Protein AF-A0A4R8XLD3-F1 (afdb_monomer)

pLDDT: mean 87.15, std 8.54, range [56.62, 96.06]

Organism: NCBI:txid1259262

Sequence (57 aa):
MSASDKIKNATEEAVGKAKESVGKMTDNERLEAEGKADQTKANLKQAGENVKDALTD

Structure (mmCIF, N/CA/C/O backbone):
data_AF-A0A4R8XLD3-F1
#
_entry.id   AF-A0A4R8XLD3-F1
#
loop_
_atom_site.group_PDB
_atom_site.id
_atom_site.type_symbol
_atom_site.label_atom_id
_atom_site.label_alt_id
_atom_site.label_comp_id
_atom_site.label_asym_id
_atom_site.label_entity_id
_atom_site.label_seq_id
_atom_site.pdbx_PDB_ins_code
_atom_site.Cartn_x
_atom_site.Cartn_y
_atom_site.Cartn_z
_atom_site.occupancy
_atom_site.B_iso_or_equiv
_atom_site.auth_seq_id
_atom_site.auth_comp_id
_atom_site.auth_asym_id
_atom_site.auth_atom_id
_atom_site.pdbx_PDB_model_num
ATOM 1 N N . MET A 1 1 ? 15.276 -3.534 -12.769 1.00 57.88 1 MET A N 1
ATOM 2 C CA . MET A 1 1 ? 14.502 -3.790 -11.527 1.00 57.88 1 MET A CA 1
ATOM 3 C C . MET A 1 1 ? 14.473 -5.275 -11.194 1.00 57.88 1 MET A C 1
ATOM 5 O O . MET A 1 1 ? 14.271 -6.078 -12.100 1.00 57.88 1 MET A O 1
ATOM 9 N N . SER A 1 2 ? 14.681 -5.645 -9.927 1.00 73.19 2 SER A N 1
ATOM 10 C CA . SER A 1 2 ? 14.716 -7.044 -9.467 1.00 73.19 2 SER A CA 1
ATOM 11 C C . SER A 1 2 ? 13.308 -7.615 -9.256 1.00 73.19 2 SER A C 1
ATOM 13 O O . SER A 1 2 ? 12.386 -6.889 -8.890 1.00 73.19 2 SER A O 1
ATOM 15 N N . ALA A 1 3 ? 13.128 -8.929 -9.441 1.00 74.38 3 ALA A N 1
ATOM 16 C CA . ALA A 1 3 ? 11.841 -9.612 -9.226 1.00 74.38 3 ALA A CA 1
ATOM 17 C C . ALA A 1 3 ? 11.267 -9.382 -7.813 1.00 74.38 3 ALA A C 1
ATOM 19 O O . ALA A 1 3 ? 10.053 -9.282 -7.641 1.00 74.38 3 ALA A O 1
ATOM 20 N N . SER A 1 4 ? 12.148 -9.223 -6.823 1.00 75.50 4 SER A N 1
ATOM 21 C CA . SER A 1 4 ? 11.790 -8.921 -5.438 1.00 75.50 4 SER A CA 1
ATOM 22 C C . SER A 1 4 ? 11.053 -7.588 -5.277 1.00 75.50 4 SER A C 1
ATOM 24 O O . SER A 1 4 ? 10.112 -7.535 -4.493 1.00 75.50 4 SER A O 1
ATOM 26 N N . ASP A 1 5 ? 1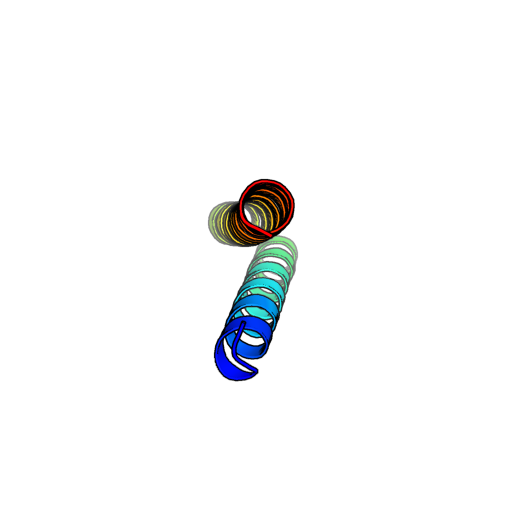1.417 -6.540 -6.027 1.00 75.69 5 ASP A N 1
ATOM 27 C CA . ASP A 1 5 ? 10.759 -5.226 -5.929 1.00 75.69 5 ASP A CA 1
ATOM 28 C C . ASP A 1 5 ? 9.355 -5.255 -6.538 1.00 75.69 5 ASP A C 1
ATOM 30 O O . ASP A 1 5 ? 8.404 -4.755 -5.937 1.00 75.69 5 ASP A O 1
ATOM 34 N N . LYS A 1 6 ? 9.188 -5.939 -7.679 1.00 71.62 6 LYS A N 1
ATOM 35 C CA . LYS A 1 6 ? 7.863 -6.148 -8.288 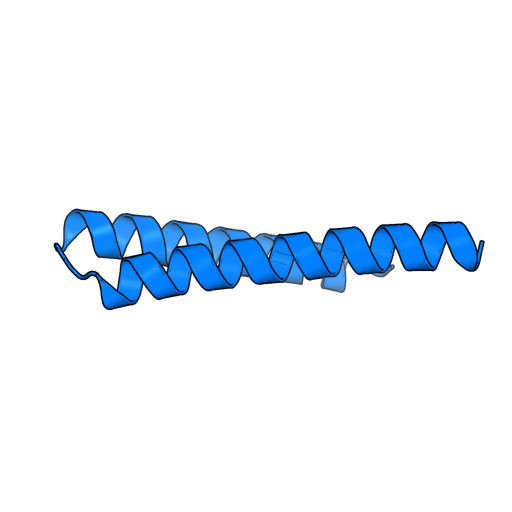1.00 71.62 6 LYS A CA 1
ATOM 36 C C . LYS A 1 6 ? 6.927 -6.925 -7.362 1.00 71.62 6 LYS A C 1
ATOM 38 O O . LYS A 1 6 ? 5.762 -6.560 -7.226 1.00 71.62 6 LYS A O 1
ATOM 43 N N . ILE A 1 7 ? 7.435 -7.971 -6.708 1.00 81.31 7 ILE A N 1
ATOM 44 C CA . ILE A 1 7 ? 6.666 -8.758 -5.733 1.00 81.31 7 ILE A CA 1
ATOM 45 C C . ILE A 1 7 ? 6.286 -7.902 -4.522 1.00 81.31 7 ILE A C 1
ATOM 47 O O . ILE A 1 7 ? 5.152 -7.982 -4.050 1.00 81.31 7 ILE A O 1
ATOM 51 N N . LYS A 1 8 ? 7.204 -7.064 -4.029 1.00 80.19 8 LYS A N 1
ATOM 52 C CA . LYS A 1 8 ? 6.942 -6.182 -2.889 1.00 80.19 8 LYS A CA 1
ATOM 53 C C . LYS A 1 8 ? 5.835 -5.174 -3.192 1.00 80.19 8 LYS A C 1
ATOM 55 O O . LYS A 1 8 ? 4.897 -5.085 -2.407 1.00 80.19 8 LYS A O 1
ATOM 60 N N . ASN A 1 9 ? 5.882 -4.522 -4.355 1.00 78.75 9 ASN A N 1
ATOM 61 C CA . ASN A 1 9 ? 4.824 -3.603 -4.783 1.00 78.75 9 ASN A CA 1
ATOM 62 C C . ASN A 1 9 ? 3.471 -4.307 -4.924 1.00 78.75 9 ASN A C 1
ATOM 64 O O . ASN A 1 9 ? 2.475 -3.818 -4.399 1.00 78.75 9 ASN A O 1
ATOM 68 N N . ALA A 1 10 ? 3.433 -5.481 -5.562 1.00 83.44 10 ALA A N 1
ATOM 69 C CA . ALA A 1 10 ? 2.196 -6.253 -5.688 1.00 83.44 10 ALA A CA 1
ATOM 70 C C . ALA A 1 10 ? 1.630 -6.665 -4.315 1.00 83.44 10 ALA A C 1
ATOM 72 O O . ALA A 1 10 ? 0.416 -6.694 -4.114 1.00 83.44 10 ALA A O 1
ATOM 73 N N . THR A 1 11 ? 2.511 -6.955 -3.354 1.00 88.56 11 THR A N 1
ATOM 74 C CA . THR A 1 11 ? 2.122 -7.274 -1.976 1.00 88.56 11 THR A CA 1
ATOM 75 C C . THR A 1 11 ? 1.568 -6.042 -1.258 1.00 88.56 11 THR A C 1
ATOM 77 O O . THR A 1 11 ? 0.526 -6.143 -0.616 1.00 88.56 11 THR A O 1
ATOM 80 N N . GLU A 1 12 ? 2.206 -4.875 -1.388 1.00 84.69 12 GLU A N 1
ATOM 81 C CA . GLU A 1 12 ? 1.707 -3.610 -0.825 1.00 84.69 12 GLU A CA 1
ATOM 82 C C . GLU A 1 12 ? 0.339 -3.223 -1.419 1.00 84.69 12 GLU A C 1
ATOM 84 O O . GLU A 1 12 ? -0.568 -2.859 -0.669 1.00 84.69 12 GLU A O 1
ATOM 89 N N . GLU A 1 13 ? 0.129 -3.393 -2.730 1.00 85.44 13 GLU A N 1
ATOM 90 C CA . GLU A 1 13 ? -1.184 -3.185 -3.361 1.00 85.44 13 GLU A CA 1
ATOM 91 C C . GLU A 1 13 ? -2.251 -4.149 -2.826 1.00 85.44 13 GLU A C 1
ATOM 93 O O . GLU A 1 13 ? -3.383 -3.740 -2.547 1.00 85.44 13 GLU A O 1
ATOM 98 N N . ALA A 1 14 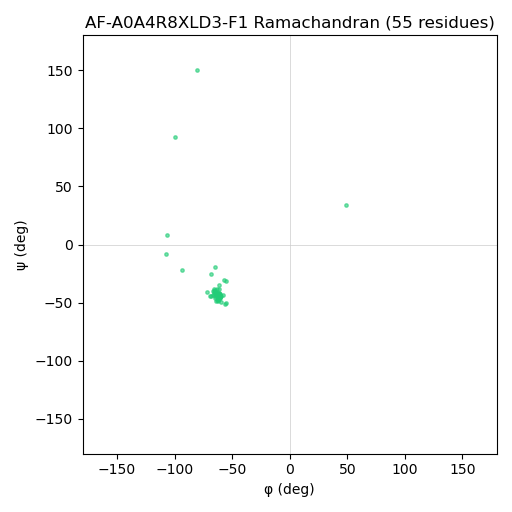? -1.908 -5.431 -2.674 1.00 91.62 14 ALA A N 1
ATOM 99 C CA . ALA A 1 14 ? -2.826 -6.438 -2.152 1.00 91.62 14 ALA A CA 1
ATOM 100 C C . ALA A 1 14 ? -3.222 -6.139 -0.697 1.00 91.62 14 ALA A C 1
ATOM 102 O O . ALA A 1 14 ? -4.401 -6.217 -0.348 1.00 91.62 14 ALA A O 1
ATOM 103 N N . VAL A 1 15 ? -2.257 -5.736 0.136 1.00 90.69 15 VAL A N 1
ATOM 104 C CA . VAL A 1 15 ? -2.496 -5.320 1.525 1.00 90.69 15 VAL A CA 1
ATOM 105 C C . VAL A 1 15 ? -3.363 -4.061 1.577 1.00 90.69 15 VAL A C 1
ATOM 107 O O . VAL A 1 15 ? -4.312 -4.017 2.359 1.00 90.69 15 VAL A O 1
ATOM 110 N N . GLY A 1 16 ? -3.108 -3.072 0.717 1.00 91.25 16 GLY A N 1
ATOM 111 C CA . GLY A 1 16 ? -3.927 -1.861 0.629 1.00 91.25 16 GLY A CA 1
ATOM 112 C C . GLY A 1 16 ? -5.383 -2.163 0.257 1.00 91.25 16 GLY A C 1
ATOM 113 O O . GLY A 1 16 ? -6.305 -1.677 0.910 1.00 91.25 16 GLY A O 1
ATOM 114 N N . LYS A 1 17 ? -5.618 -3.030 -0.738 1.00 92.88 17 LYS A N 1
ATOM 115 C CA . LYS A 1 17 ? -6.974 -3.490 -1.113 1.00 92.88 17 LYS A CA 1
ATOM 116 C C . LYS A 1 17 ? -7.661 -4.273 0.001 1.00 92.88 17 LYS A C 1
ATOM 118 O O . LYS A 1 17 ? -8.868 -4.123 0.201 1.00 92.88 17 LYS A O 1
ATOM 123 N N . ALA A 1 18 ? -6.906 -5.092 0.731 1.00 94.38 18 ALA A N 1
ATOM 124 C CA . ALA A 1 18 ? -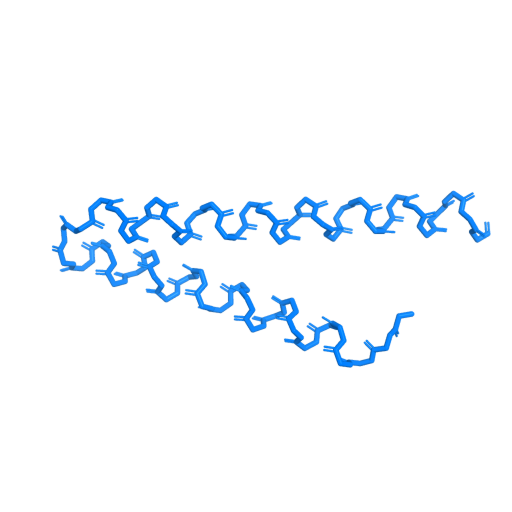7.427 -5.821 1.878 1.00 94.38 18 ALA A CA 1
ATOM 125 C C . ALA A 1 18 ? -7.860 -4.860 2.994 1.00 94.38 18 ALA A C 1
ATOM 127 O O . ALA A 1 18 ? -8.992 -4.963 3.461 1.00 94.38 18 ALA A O 1
ATOM 128 N N . LYS A 1 19 ? -7.021 -3.882 3.367 1.00 93.69 19 LYS A N 1
ATOM 129 C CA . LYS A 1 19 ? -7.380 -2.839 4.344 1.00 93.69 19 LYS A CA 1
ATOM 130 C C . LYS A 1 19 ? -8.608 -2.046 3.908 1.00 93.69 19 LYS A C 1
ATOM 132 O O . LYS A 1 19 ? -9.502 -1.842 4.720 1.00 93.69 19 LYS A O 1
ATOM 137 N N . GLU A 1 20 ? -8.688 -1.669 2.631 1.00 92.38 20 GLU A N 1
ATOM 138 C CA . GLU A 1 20 ? -9.847 -0.952 2.094 1.00 92.38 20 GLU A CA 1
ATOM 139 C C . GLU A 1 20 ? -11.134 -1.775 2.219 1.00 92.38 20 GLU A C 1
ATOM 141 O O . GLU A 1 20 ? -12.157 -1.283 2.692 1.00 92.38 20 GLU A O 1
ATOM 146 N N . SER A 1 21 ? -11.070 -3.048 1.830 1.00 94.69 21 SER A N 1
ATOM 147 C CA . SER A 1 21 ? -12.222 -3.953 1.862 1.00 94.69 21 SER A CA 1
ATOM 148 C C . SER A 1 21 ? -12.675 -4.246 3.291 1.00 94.69 21 SER A C 1
ATOM 150 O O . SER A 1 21 ? -13.868 -4.196 3.580 1.00 94.69 21 SER A O 1
ATOM 152 N N . VAL A 1 22 ? -11.729 -4.506 4.197 1.00 94.81 22 VAL A N 1
ATOM 153 C CA . VAL A 1 22 ? -12.016 -4.725 5.621 1.00 94.81 22 VAL A CA 1
ATOM 154 C C . VAL A 1 22 ? -12.560 -3.448 6.257 1.00 94.81 22 VAL A C 1
ATOM 156 O O . VAL A 1 22 ? -13.529 -3.520 7.007 1.00 94.81 22 VAL A O 1
ATOM 159 N N . GLY A 1 23 ? -11.995 -2.285 5.927 1.00 94.19 23 GLY A N 1
ATOM 160 C CA . GLY A 1 23 ? -12.483 -0.982 6.371 1.00 94.19 23 GLY A CA 1
ATOM 161 C C . GLY A 1 23 ? -13.940 -0.763 5.983 1.00 94.19 23 GLY A C 1
ATOM 162 O O . GLY A 1 23 ? -14.763 -0.529 6.859 1.00 94.19 23 GLY A O 1
ATOM 163 N N . LYS A 1 24 ? -14.286 -0.974 4.707 1.00 93.88 24 LYS A N 1
ATOM 164 C CA . LYS A 1 24 ? -15.676 -0.887 4.227 1.00 93.88 24 LYS A CA 1
ATOM 165 C C . LYS A 1 24 ? -16.607 -1.891 4.898 1.00 93.88 24 LYS A C 1
ATOM 167 O O . LYS A 1 24 ? -17.724 -1.544 5.250 1.00 93.88 24 LYS A O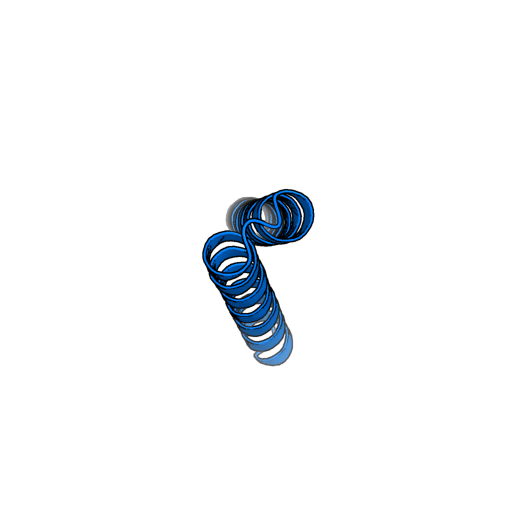 1
ATOM 172 N N . MET A 1 25 ? -16.166 -3.137 5.078 1.00 96.06 25 MET A N 1
ATOM 173 C CA . MET A 1 25 ? -16.986 -4.174 5.720 1.00 96.06 25 MET A CA 1
ATOM 174 C C . MET A 1 25 ? -17.227 -3.926 7.211 1.00 96.06 25 MET A C 1
ATOM 176 O O . MET A 1 25 ? -18.200 -4.437 7.756 1.00 96.06 25 MET A O 1
ATOM 180 N N . THR A 1 26 ? -16.331 -3.197 7.875 1.00 95.69 26 THR A N 1
ATOM 181 C CA . THR A 1 26 ? -16.395 -2.933 9.320 1.00 95.69 26 THR A CA 1
ATOM 182 C C . THR A 1 26 ? -16.801 -1.497 9.651 1.00 95.69 26 THR A C 1
ATOM 184 O O . THR A 1 26 ? -16.713 -1.116 10.816 1.00 95.69 26 THR A O 1
ATOM 187 N N . ASP A 1 27 ? -17.210 -0.701 8.651 1.00 95.31 27 ASP A N 1
ATOM 188 C CA . ASP A 1 27 ? -17.451 0.748 8.771 1.00 95.31 27 ASP A CA 1
ATOM 189 C C . ASP A 1 27 ? -16.281 1.494 9.453 1.00 95.31 27 ASP A C 1
ATOM 191 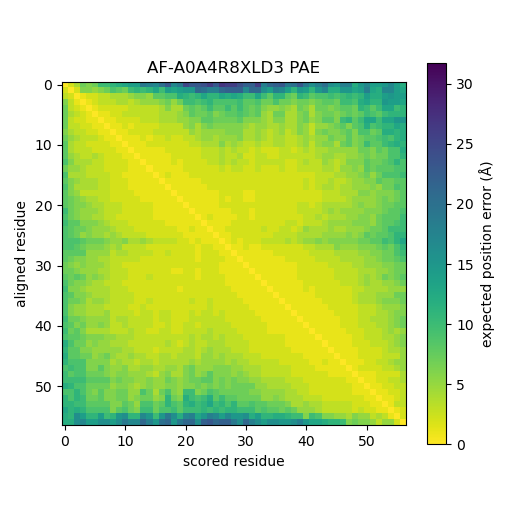O O . ASP A 1 27 ? -16.445 2.461 10.197 1.00 95.31 27 ASP A O 1
ATOM 195 N N . ASN A 1 28 ? -15.052 1.027 9.212 1.00 95.88 28 ASN A N 1
ATOM 196 C CA . ASN A 1 28 ? -13.836 1.609 9.760 1.00 95.88 28 ASN A CA 1
ATOM 197 C C . ASN A 1 28 ? -13.163 2.511 8.719 1.00 95.88 28 ASN A C 1
ATOM 199 O O . ASN A 1 28 ? -12.311 2.077 7.936 1.00 95.88 28 ASN A O 1
ATOM 203 N N . GLU A 1 29 ? -13.514 3.796 8.768 1.00 94.50 29 GLU A N 1
ATOM 204 C CA . GLU A 1 29 ? -12.995 4.831 7.865 1.00 94.50 29 GLU A CA 1
ATOM 205 C C . GLU A 1 29 ? -11.462 4.938 7.887 1.00 94.50 29 GLU A C 1
ATOM 207 O O . GLU A 1 29 ? -10.851 5.260 6.868 1.00 94.50 29 GLU A O 1
ATOM 212 N N . ARG A 1 30 ? -10.805 4.632 9.019 1.00 95.75 30 ARG A N 1
ATOM 213 C CA . ARG A 1 30 ? -9.334 4.677 9.107 1.00 95.75 30 ARG A CA 1
ATOM 214 C C . ARG A 1 30 ? -8.696 3.580 8.263 1.00 95.75 30 ARG A C 1
ATOM 216 O O . ARG A 1 30 ? -7.743 3.862 7.544 1.00 95.75 30 ARG A O 1
ATOM 223 N N . LEU A 1 31 ? -9.222 2.355 8.329 1.00 95.75 31 LEU A N 1
ATOM 224 C CA . LEU A 1 31 ? -8.735 1.238 7.513 1.00 95.75 31 LEU A CA 1
ATOM 225 C C . LEU A 1 31 ? -9.005 1.469 6.024 1.00 95.75 31 LEU A C 1
ATOM 227 O O . LEU A 1 31 ? -8.138 1.178 5.197 1.00 95.75 31 LEU A O 1
ATOM 231 N N . GLU A 1 32 ? -10.162 2.042 5.682 1.00 94.19 32 GLU A N 1
ATOM 232 C CA . GLU A 1 32 ? -10.456 2.415 4.298 1.00 94.19 32 GLU A CA 1
ATOM 233 C C . GLU A 1 32 ? -9.470 3.467 3.772 1.00 94.19 32 GLU A C 1
ATOM 235 O O . GLU A 1 32 ? -8.889 3.302 2.694 1.00 94.19 32 GLU A O 1
ATOM 240 N N . ALA A 1 33 ? -9.246 4.527 4.553 1.00 94.75 33 ALA A N 1
ATOM 241 C CA . ALA A 1 33 ? -8.336 5.606 4.197 1.00 94.75 33 ALA A CA 1
ATOM 242 C C . ALA A 1 33 ? -6.882 5.126 4.084 1.00 94.75 33 ALA A C 1
ATOM 244 O O . ALA A 1 33 ? -6.202 5.491 3.124 1.00 94.75 33 ALA A O 1
ATOM 245 N N . GLU A 1 34 ? -6.411 4.279 5.006 1.00 91.88 34 GLU A N 1
ATOM 246 C CA . GLU A 1 34 ? -5.082 3.664 4.910 1.00 91.88 34 GLU A CA 1
ATOM 247 C C . GLU A 1 34 ? -4.942 2.816 3.645 1.00 91.88 34 GLU A C 1
ATOM 249 O O . GLU A 1 34 ? -3.959 2.962 2.922 1.00 91.88 34 GLU A O 1
ATOM 254 N N . GLY A 1 35 ? -5.934 1.974 3.338 1.00 92.50 35 GLY A N 1
ATOM 255 C CA . GLY A 1 35 ? -5.911 1.134 2.142 1.00 92.50 35 GLY A CA 1
ATOM 256 C C . GLY A 1 35 ? -5.813 1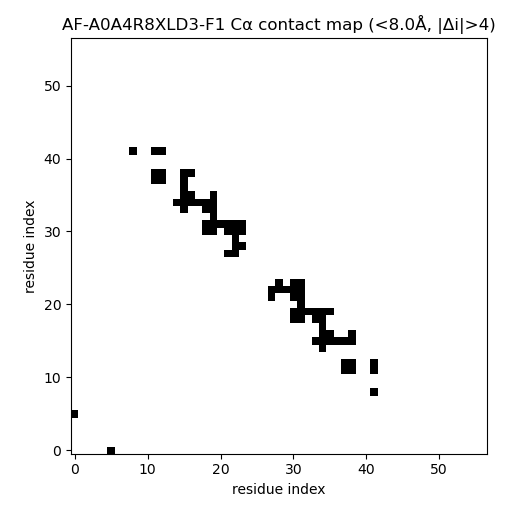.943 0.846 1.00 92.50 35 GLY A C 1
ATOM 257 O O . GLY A 1 35 ? -4.990 1.635 -0.021 1.00 92.50 35 GLY A O 1
ATOM 258 N N . LYS A 1 36 ? -6.592 3.027 0.736 1.00 92.88 36 LYS A N 1
ATOM 259 C CA . LYS A 1 36 ? -6.529 3.968 -0.398 1.00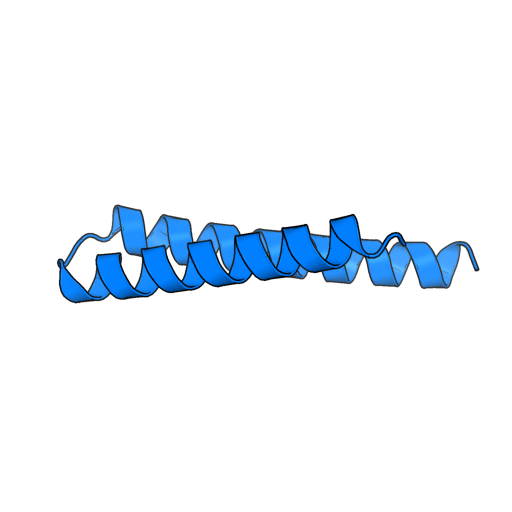 92.88 36 LYS A CA 1
ATOM 260 C C . LYS A 1 36 ? -5.205 4.731 -0.462 1.00 92.88 36 LYS A C 1
ATOM 262 O O . LYS A 1 36 ? -4.666 4.936 -1.555 1.00 92.88 36 LYS A O 1
ATOM 267 N N . ALA A 1 37 ? -4.673 5.157 0.682 1.00 92.56 37 ALA A N 1
ATOM 268 C CA . ALA A 1 37 ? -3.395 5.861 0.748 1.00 92.56 37 ALA A CA 1
ATOM 269 C C . ALA A 1 37 ? -2.232 4.957 0.309 1.00 92.56 37 ALA A C 1
ATOM 271 O O . ALA A 1 37 ? -1.408 5.382 -0.504 1.00 92.56 37 ALA A O 1
ATOM 272 N N . ASP A 1 38 ? -2.208 3.707 0.779 1.00 90.25 38 ASP A N 1
ATOM 273 C CA . ASP A 1 38 ? -1.197 2.708 0.423 1.00 90.25 38 ASP A CA 1
ATOM 274 C C . ASP A 1 38 ? -1.222 2.419 -1.093 1.00 90.25 38 ASP A C 1
ATOM 276 O O . ASP A 1 38 ? -0.181 2.492 -1.751 1.00 90.25 38 ASP A O 1
ATOM 280 N N . GLN A 1 39 ? -2.409 2.227 -1.687 1.00 89.12 39 GLN A N 1
ATOM 281 C CA . GLN A 1 39 ? -2.566 2.061 -3.144 1.00 89.12 39 GLN A CA 1
ATOM 282 C C . GLN A 1 39 ? -2.077 3.285 -3.937 1.00 89.12 39 GLN A C 1
ATOM 284 O O . GLN A 1 39 ? -1.370 3.155 -4.939 1.00 89.12 39 GLN A O 1
ATOM 289 N N . THR A 1 40 ? -2.430 4.493 -3.491 1.00 92.81 40 THR A N 1
ATOM 290 C CA . THR A 1 40 ? -2.024 5.737 -4.165 1.00 92.81 40 THR A CA 1
ATOM 291 C C . THR A 1 40 ? -0.506 5.903 -4.140 1.00 92.81 40 THR A C 1
ATOM 293 O O . THR A 1 40 ? 0.109 6.264 -5.144 1.00 92.81 40 THR A O 1
ATOM 296 N N . LYS A 1 41 ? 0.120 5.596 -3.002 1.00 88.81 41 LYS A N 1
ATOM 297 C CA . LYS A 1 41 ? 1.570 5.681 -2.825 1.00 88.81 41 LYS A CA 1
ATOM 298 C C . LYS A 1 41 ? 2.313 4.656 -3.684 1.00 88.81 41 LYS A C 1
ATOM 300 O O . LYS A 1 41 ? 3.346 5.001 -4.258 1.00 88.81 41 LYS A O 1
ATOM 305 N N . ALA A 1 42 ? 1.788 3.435 -3.796 1.00 87.38 42 ALA A N 1
ATOM 306 C CA . ALA A 1 42 ? 2.337 2.397 -4.668 1.0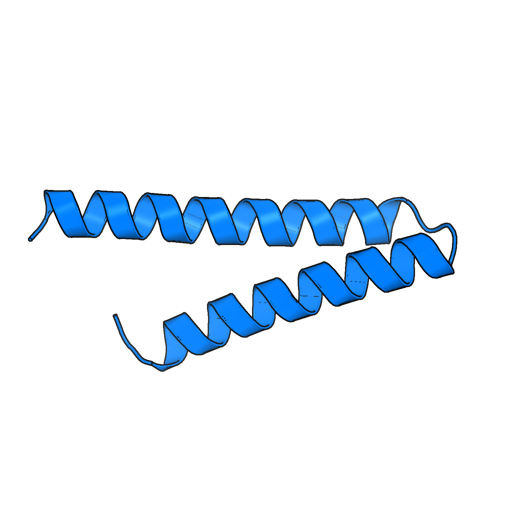0 87.38 42 ALA A CA 1
ATOM 307 C C . ALA A 1 42 ? 2.292 2.824 -6.146 1.00 87.38 42 ALA A C 1
ATOM 309 O O . ALA A 1 42 ? 3.323 2.799 -6.820 1.00 87.38 42 ALA A O 1
ATOM 310 N N . ASN A 1 43 ? 1.146 3.337 -6.611 1.00 86.69 43 ASN A N 1
ATOM 311 C CA . ASN A 1 43 ? 0.995 3.856 -7.974 1.00 86.69 43 ASN A CA 1
ATOM 312 C C . ASN A 1 43 ? 1.948 5.021 -8.270 1.00 86.69 43 ASN A C 1
ATOM 314 O O . ASN A 1 43 ? 2.584 5.050 -9.324 1.00 86.69 43 ASN A O 1
ATOM 318 N N . LEU A 1 44 ? 2.091 5.967 -7.336 1.00 90.94 44 LEU A N 1
ATOM 319 C CA . LEU A 1 44 ? 3.022 7.087 -7.487 1.00 90.94 44 LEU A CA 1
ATOM 320 C C . LEU A 1 44 ? 4.481 6.629 -7.552 1.00 90.94 44 LEU A C 1
ATOM 322 O O . LEU A 1 44 ? 5.237 7.150 -8.370 1.00 90.94 44 LEU A O 1
ATOM 326 N N . LYS A 1 45 ? 4.879 5.651 -6.727 1.00 86.62 45 LYS A N 1
ATOM 327 C CA . LYS A 1 45 ? 6.218 5.051 -6.809 1.00 86.62 45 LYS A CA 1
ATOM 328 C C . LYS A 1 45 ? 6.451 4.415 -8.172 1.00 86.62 45 LYS A C 1
ATOM 330 O O . LYS A 1 45 ? 7.453 4.735 -8.795 1.00 86.62 45 LYS A O 1
ATOM 335 N N . GLN A 1 46 ? 5.520 3.591 -8.654 1.00 85.38 46 GLN A N 1
ATOM 336 C CA . GLN A 1 46 ? 5.640 2.946 -9.963 1.00 85.38 46 GLN A CA 1
ATOM 337 C C . GLN A 1 46 ? 5.722 3.958 -11.103 1.00 85.38 46 GLN A C 1
ATOM 339 O O . GLN A 1 46 ? 6.564 3.823 -11.985 1.00 85.38 46 GLN A O 1
ATOM 344 N N . ALA A 1 47 ? 4.873 4.985 -11.084 1.00 87.69 47 ALA A N 1
ATOM 345 C CA . ALA A 1 47 ? 4.906 6.038 -12.090 1.00 87.69 47 ALA A CA 1
ATOM 346 C C . ALA A 1 47 ? 6.235 6.809 -12.051 1.00 87.69 47 ALA A C 1
ATOM 348 O O . ALA A 1 47 ? 6.842 7.027 -13.095 1.00 87.69 47 ALA A O 1
ATOM 349 N N . GLY A 1 48 ? 6.714 7.177 -10.859 1.00 89.88 48 GLY A N 1
ATOM 350 C CA . GLY A 1 48 ? 7.992 7.869 -10.688 1.00 89.88 48 GLY A CA 1
ATOM 351 C C . GLY A 1 48 ? 9.191 7.017 -11.099 1.00 89.88 48 GLY A C 1
ATOM 352 O O . GLY A 1 48 ? 10.112 7.524 -11.733 1.00 89.88 48 GLY A O 1
ATOM 353 N N . GLU A 1 49 ? 9.165 5.724 -10.787 1.00 84.88 49 GLU A N 1
ATOM 354 C CA . GLU A 1 49 ? 10.173 4.763 -11.221 1.00 84.88 49 GLU A CA 1
ATOM 355 C C . GLU A 1 49 ? 10.178 4.590 -12.741 1.00 84.88 49 GLU A C 1
ATOM 357 O O . GLU A 1 49 ? 11.245 4.689 -13.330 1.00 84.88 49 GLU A O 1
ATOM 362 N N . ASN A 1 50 ? 9.016 4.436 -13.384 1.00 83.06 50 ASN A N 1
ATOM 363 C CA . ASN A 1 50 ? 8.913 4.346 -14.845 1.00 83.06 50 ASN A CA 1
ATOM 364 C C . ASN A 1 50 ? 9.410 5.622 -15.541 1.00 83.06 50 ASN A C 1
ATOM 366 O O . ASN A 1 50 ? 10.105 5.546 -16.549 1.00 83.06 50 ASN A O 1
ATOM 370 N N . VAL A 1 51 ? 9.059 6.799 -15.006 1.00 88.12 51 VAL A N 1
ATOM 371 C CA . VAL A 1 51 ? 9.537 8.089 -15.529 1.00 88.12 51 VAL A CA 1
ATOM 372 C C . VAL A 1 51 ? 11.047 8.209 -15.362 1.00 88.12 51 VAL A C 1
ATOM 374 O O . VAL A 1 51 ? 11.721 8.665 -16.278 1.00 88.12 51 VAL A O 1
ATOM 377 N N . LYS A 1 52 ? 11.588 7.799 -14.210 1.00 83.81 52 LYS A N 1
ATOM 378 C CA . LYS A 1 52 ? 13.030 7.814 -13.973 1.00 83.81 52 LYS A CA 1
ATOM 379 C C . LYS A 1 52 ? 13.747 6.870 -14.934 1.00 83.81 52 LYS A C 1
ATOM 381 O O . LYS A 1 52 ? 14.692 7.320 -15.559 1.00 83.81 52 LYS A O 1
ATOM 386 N N . ASP A 1 53 ? 13.264 5.636 -15.088 1.00 84.94 53 ASP A N 1
ATOM 387 C CA . ASP A 1 53 ? 13.815 4.634 -16.012 1.00 84.94 53 ASP A CA 1
ATOM 388 C C . ASP A 1 53 ? 13.860 5.199 -17.439 1.00 84.94 53 ASP A C 1
ATOM 390 O O . ASP A 1 53 ? 14.930 5.268 -18.020 1.00 84.94 53 ASP A O 1
ATOM 394 N N . ALA A 1 54 ? 12.756 5.770 -17.937 1.00 82.12 54 ALA A N 1
ATOM 395 C CA . ALA A 1 54 ? 12.685 6.374 -19.273 1.00 82.12 54 ALA A CA 1
ATOM 396 C C . ALA A 1 54 ? 13.576 7.618 -19.477 1.00 82.12 54 ALA A C 1
ATOM 398 O O . ALA A 1 54 ? 13.816 8.018 -20.613 1.00 82.12 54 ALA A O 1
ATOM 399 N N . LEU A 1 55 ? 14.012 8.270 -18.396 1.00 85.75 55 LEU A N 1
ATOM 400 C CA . LEU A 1 55 ? 14.942 9.404 -18.441 1.00 85.75 55 LEU A CA 1
ATOM 401 C C . LEU A 1 55 ? 16.407 8.976 -18.283 1.00 85.75 55 LEU A C 1
ATOM 403 O O . LEU A 1 55 ? 17.295 9.756 -18.625 1.00 85.75 55 LEU A O 1
ATOM 407 N N . THR A 1 56 ? 16.663 7.803 -17.696 1.00 79.69 56 THR A N 1
ATOM 408 C CA . THR A 1 56 ? 18.015 7.281 -17.437 1.00 79.69 56 THR A CA 1
ATOM 409 C C . THR A 1 56 ? 18.435 6.120 -18.341 1.00 79.69 56 THR A C 1
ATOM 411 O O . THR A 1 56 ? 19.605 5.744 -18.270 1.00 79.69 56 THR A O 1
ATOM 414 N N . ASP A 1 57 ? 17.524 5.577 -19.150 1.00 56.62 57 ASP A N 1
ATOM 415 C CA . ASP A 1 57 ? 17.782 4.597 -20.221 1.00 56.62 57 ASP A CA 1
ATOM 416 C C . ASP A 1 57 ? 18.240 5.267 -21.532 1.00 56.62 57 ASP A C 1
ATOM 418 O O . ASP A 1 57 ? 17.752 6.381 -21.844 1.00 56.62 57 ASP A O 1
#

Mean predicted aligned error: 4.71 Å

Foldseek 3Di:
DDPVVVVVLVVLLVCLVVLLVVCVVVVNVVSNVSSVVSNVVSVVVVVVVVVVVVVVD

InterPro domains:
  IPR008462 CsbD-like domain [PF05532] (5-56)
  IPR036629 YjbJ superfamily [G3DSA:1.10.1470.10] (3-57)
  IPR036629 YjbJ superfamily [SSF69047] (4-54)

Solvent-accessible surface area (backbone atoms only — not comparable to full-atom values): 3013 Å² total; per-residue (Å²): 138,59,73,67,58,58,52,48,52,54,48,49,41,51,51,12,52,48,32,26,51,53,9,63,76,66,76,32,64,67,37,26,51,50,9,53,50,44,37,52,52,50,51,51,48,53,52,52,49,52,53,47,48,69,70,74,106

Radius of gyration: 13.71 Å; Cα contacts (8 Å, |Δi|>4): 41; chains: 1; bounding box: 36×19×30 Å

Secondary structure (DSSP, 8-state):
--HHHHHHHHHHHHHHHHHHHHHHHTT-HHHHHHHHHHHHHHHHHHHHHHHHHHHH-